Protein AF-A0A6V7L0P2-F1 (afdb_monomer)

pLDDT: mean 96.69, std 2.99, range [69.81, 98.62]

Mean predicted aligned error: 2.74 Å

Solvent-acces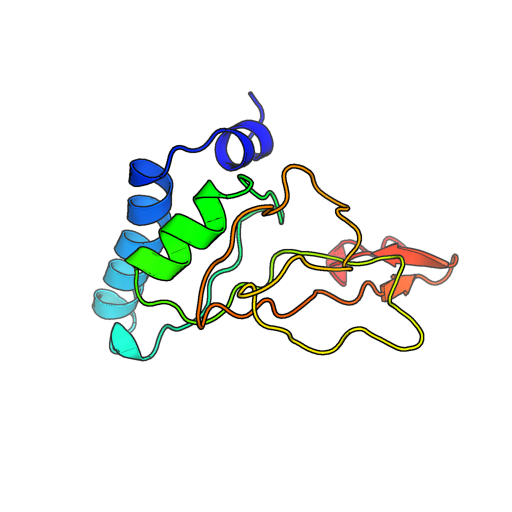sible surface area (backbone atoms only — not comparable to full-atom values): 7244 Å² total; per-residue (Å²): 132,56,75,57,51,49,42,38,70,43,51,50,69,59,52,38,46,61,56,52,50,50,43,48,48,42,27,71,77,65,70,44,61,62,84,76,62,39,72,46,63,49,70,96,39,35,32,29,21,50,39,49,58,51,30,38,54,77,70,69,35,41,34,38,51,37,53,42,29,84,82,40,56,84,72,58,70,71,67,46,60,31,57,49,83,74,86,73,62,74,78,50,72,43,57,65,78,67,70,38,76,83,30,31,42,42,59,33,64,37,44,66,33,82,82,68,49,77,21,73,46,78,87,65,39,90,90

Nearest PDB structures (foldseek):
  5z34-assembly1_A  TM=9.555E-01  e=5.539E-14  Bombyx mori
  5znt-assembly1_A  TM=8.812E-01  e=2.004E-09  Bombyx mori
  3hft-as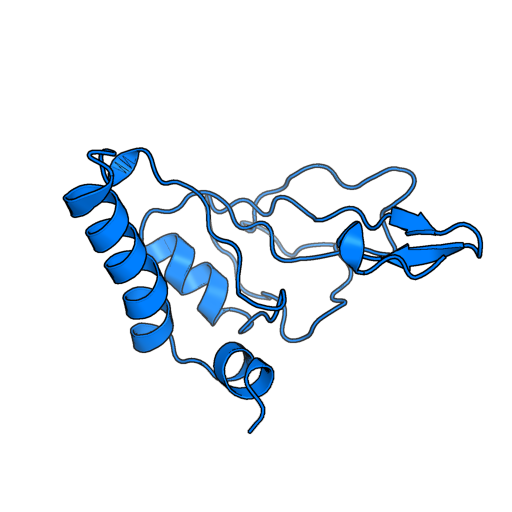sembly1_A-2  TM=6.814E-01  e=2.889E-01  Bordetella bronchiseptica
  6zla-assembly1_B  TM=3.724E-01  e=2.999E+00  Bacillus cereus
  5u4q-assembly1_B  TM=3.658E-01  e=5.120E+00  Klebsiella pneumoniae

Structure (mmCIF, N/CA/C/O backbone):
data_AF-A0A6V7L0P2-F1
#
_entry.id   AF-A0A6V7L0P2-F1
#
loop_
_atom_site.group_PDB
_atom_site.id
_atom_site.type_symbol
_atom_site.label_atom_id
_atom_site.label_alt_id
_atom_site.label_comp_id
_atom_site.label_asym_id
_atom_site.label_entity_id
_atom_site.label_seq_id
_atom_site.pdbx_PDB_ins_code
_atom_site.Cartn_x
_atom_site.Cartn_y
_atom_site.Cartn_z
_atom_site.occupancy
_atom_site.B_iso_or_equiv
_atom_site.auth_seq_id
_atom_site.auth_comp_id
_atom_site.auth_asym_id
_atom_site.auth_atom_id
_atom_site.pdbx_PDB_model_num
ATOM 1 N N . HIS A 1 1 ? 11.983 17.862 0.712 1.00 69.81 1 HIS A N 1
ATOM 2 C CA . HIS A 1 1 ? 10.563 17.740 1.061 1.00 69.81 1 HIS A CA 1
ATOM 3 C C . HIS A 1 1 ? 9.728 17.951 -0.180 1.00 69.81 1 HIS A C 1
ATOM 5 O O . HIS A 1 1 ? 9.203 19.036 -0.418 1.00 69.81 1 HIS A O 1
ATOM 11 N N . THR A 1 2 ? 9.700 16.914 -1.010 1.00 92.12 2 THR A N 1
ATOM 12 C CA . THR A 1 2 ? 8.681 16.728 -2.041 1.00 92.12 2 THR A CA 1
ATOM 13 C C . THR A 1 2 ? 7.407 16.159 -1.402 1.00 92.12 2 THR A C 1
ATOM 15 O O . THR A 1 2 ? 7.352 15.966 -0.184 1.00 92.12 2 THR A O 1
ATOM 18 N N . VAL A 1 3 ? 6.363 15.922 -2.197 1.00 93.56 3 VAL A N 1
ATOM 19 C CA . VAL A 1 3 ? 5.128 15.305 -1.684 1.00 93.56 3 VAL A CA 1
ATOM 20 C C . VAL A 1 3 ? 5.362 13.828 -1.347 1.00 93.56 3 VAL A C 1
ATOM 22 O O . VAL A 1 3 ? 4.783 13.318 -0.399 1.00 93.56 3 VAL A O 1
ATOM 25 N N . GLU A 1 4 ? 6.258 13.157 -2.061 1.00 95.06 4 GLU A N 1
ATOM 26 C CA . GLU A 1 4 ? 6.692 11.790 -1.775 1.00 95.06 4 GLU A CA 1
ATOM 27 C C . GLU A 1 4 ? 7.395 11.716 -0.413 1.00 95.06 4 GLU A C 1
ATOM 29 O O . GLU A 1 4 ? 7.035 10.881 0.411 1.00 95.06 4 GLU A O 1
ATOM 34 N N . ASP A 1 5 ? 8.298 12.657 -0.102 1.00 96.62 5 ASP A N 1
ATOM 35 C CA . ASP A 1 5 ? 8.951 12.707 1.218 1.00 96.62 5 ASP A CA 1
ATOM 36 C C . ASP A 1 5 ? 7.922 12.791 2.369 1.00 96.62 5 ASP A C 1
ATOM 38 O O . ASP A 1 5 ? 8.135 12.210 3.431 1.00 96.62 5 ASP A O 1
ATOM 42 N N . TYR A 1 6 ? 6.789 13.485 2.169 1.00 97.19 6 TYR A N 1
ATOM 43 C CA . TYR A 1 6 ? 5.714 13.549 3.171 1.00 97.19 6 TYR A CA 1
ATOM 44 C C . TYR A 1 6 ? 5.128 12.169 3.468 1.00 97.19 6 TYR A C 1
ATOM 46 O O . TYR A 1 6 ? 4.981 11.823 4.636 1.00 97.19 6 TYR A O 1
ATOM 54 N N . TRP A 1 7 ? 4.810 11.386 2.433 1.00 97.69 7 TRP A N 1
ATOM 55 C CA . TRP A 1 7 ? 4.249 10.042 2.591 1.00 97.69 7 TRP A CA 1
ATOM 56 C C . TRP A 1 7 ? 5.287 9.048 3.100 1.00 97.69 7 TRP A C 1
ATOM 58 O O . TRP A 1 7 ? 4.962 8.219 3.945 1.00 97.69 7 TRP A O 1
ATOM 68 N N . ARG A 1 8 ? 6.540 9.166 2.661 1.00 97.69 8 ARG A N 1
ATOM 69 C CA . ARG A 1 8 ? 7.645 8.324 3.125 1.00 97.69 8 ARG A CA 1
ATOM 70 C C . ARG A 1 8 ? 7.880 8.452 4.629 1.00 97.69 8 ARG A C 1
ATOM 72 O O . ARG A 1 8 ? 7.993 7.443 5.325 1.00 97.69 8 ARG A O 1
ATOM 79 N N . ASP A 1 9 ? 7.899 9.688 5.124 1.00 97.50 9 ASP A N 1
ATOM 80 C CA . ASP A 1 9 ? 8.245 10.013 6.512 1.00 97.50 9 ASP A CA 1
ATOM 81 C C . ASP A 1 9 ? 7.011 10.224 7.416 1.00 97.50 9 ASP A C 1
ATOM 83 O O . ASP A 1 9 ? 7.140 10.637 8.575 1.00 97.50 9 ASP A O 1
ATOM 87 N N . ILE A 1 10 ? 5.799 9.961 6.908 1.00 97.81 10 ILE A N 1
ATOM 88 C CA . ILE A 1 10 ? 4.550 10.162 7.652 1.00 97.81 10 ILE A CA 1
ATOM 89 C C . ILE A 1 10 ? 4.537 9.315 8.932 1.00 97.81 10 ILE A C 1
ATOM 91 O O . ILE A 1 10 ? 4.909 8.139 8.952 1.00 97.81 10 ILE A O 1
ATOM 95 N N . ASN A 1 11 ? 4.066 9.905 10.030 1.00 98.25 11 ASN A N 1
ATOM 96 C CA . ASN A 1 11 ? 3.869 9.165 11.273 1.00 98.25 11 ASN A CA 1
ATOM 97 C C . ASN A 1 11 ? 2.504 8.457 11.288 1.00 98.25 11 ASN A C 1
ATOM 99 O O . ASN A 1 11 ? 1.572 8.833 10.574 1.00 98.25 11 ASN A O 1
ATOM 103 N N . LEU A 1 12 ? 2.371 7.463 12.168 1.00 98.56 12 LEU A N 1
ATOM 104 C CA . LEU A 1 12 ? 1.170 6.637 12.288 1.00 98.56 12 LEU A CA 1
ATOM 105 C C . LEU A 1 12 ? -0.114 7.445 12.523 1.00 98.56 12 LEU A C 1
ATOM 107 O O . LEU A 1 12 ? -1.145 7.140 11.930 1.00 98.56 12 LEU A O 1
ATOM 111 N N . THR A 1 13 ? -0.068 8.466 13.381 1.00 98.56 13 THR A N 1
ATOM 112 C CA . THR A 1 13 ? -1.243 9.288 13.701 1.00 98.56 13 THR A CA 1
ATOM 113 C C . THR A 1 13 ? -1.71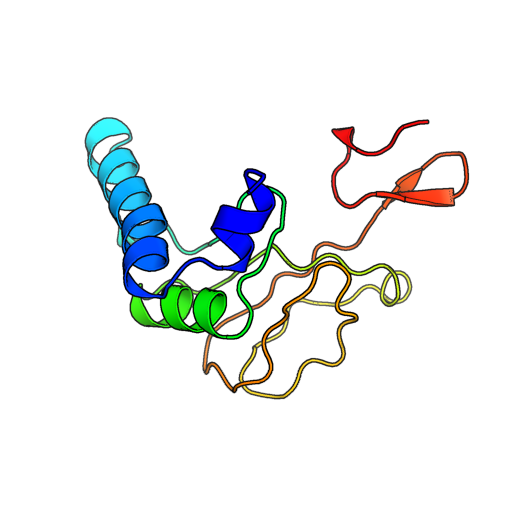9 10.049 12.471 1.00 98.56 13 THR A C 1
ATOM 115 O O . THR A 1 13 ? -2.899 9.989 12.141 1.00 98.56 13 THR A O 1
ATOM 118 N N . THR A 1 14 ? -0.801 10.716 11.769 1.00 98.44 14 THR A N 1
ATOM 119 C CA . THR A 1 14 ? -1.123 11.482 10.562 1.00 98.44 14 THR A CA 1
ATOM 120 C C . THR A 1 14 ? -1.635 10.567 9.452 1.00 98.44 14 THR A C 1
ATOM 122 O O . THR A 1 14 ? -2.678 10.856 8.877 1.00 98.44 14 THR A O 1
ATOM 125 N N . LEU A 1 15 ? -0.984 9.423 9.212 1.00 98.50 15 LEU A N 1
ATOM 126 C CA . LEU A 1 15 ? -1.448 8.428 8.240 1.00 98.50 15 LEU A CA 1
ATOM 127 C C . LEU A 1 15 ? -2.885 7.978 8.537 1.00 98.50 15 LEU A C 1
ATOM 129 O O . LEU A 1 15 ? -3.725 7.918 7.640 1.00 98.50 15 LEU A O 1
ATOM 133 N N . LYS A 1 16 ? -3.185 7.669 9.804 1.00 98.62 16 LYS A N 1
ATOM 134 C CA . LYS A 1 16 ? -4.531 7.251 10.201 1.00 98.62 16 LYS A CA 1
ATOM 135 C C . LYS A 1 16 ? -5.558 8.355 9.971 1.00 98.62 16 LYS A C 1
ATOM 137 O O . LYS A 1 16 ? -6.645 8.041 9.499 1.00 98.62 16 LYS A O 1
ATOM 142 N N . SER A 1 17 ? -5.219 9.610 10.268 1.00 98.56 17 SER A N 1
ATOM 143 C CA . SER A 1 17 ? -6.082 10.757 9.970 1.00 98.56 17 SER A CA 1
ATOM 144 C C . SER A 1 17 ? -6.353 10.885 8.470 1.00 98.56 17 SER A C 1
ATOM 146 O O . SER A 1 17 ? -7.515 10.906 8.087 1.00 98.56 17 SER A O 1
ATOM 148 N N . GLU A 1 18 ? -5.325 10.843 7.615 1.00 98.44 18 GLU A N 1
ATOM 149 C CA . GLU A 1 18 ? -5.484 10.944 6.151 1.00 98.44 18 GLU A CA 1
ATOM 150 C C . GLU A 1 18 ? -6.512 9.936 5.605 1.00 98.44 18 GLU A C 1
ATOM 152 O O . GLU A 1 18 ? -7.441 10.293 4.875 1.00 98.44 18 GLU A O 1
ATOM 157 N N . PHE A 1 19 ? -6.406 8.667 6.011 1.00 98.38 19 PHE A N 1
ATOM 158 C CA . PHE A 1 19 ? -7.306 7.622 5.521 1.00 98.38 19 PHE A CA 1
ATOM 159 C C . PHE A 1 19 ? -8.662 7.581 6.237 1.00 98.38 19 PHE A C 1
ATOM 161 O O . PHE A 1 19 ? -9.686 7.329 5.592 1.00 98.38 19 PHE A O 1
ATOM 168 N N . ASP A 1 20 ? -8.722 7.809 7.549 1.00 98.19 20 ASP A N 1
ATOM 169 C CA . ASP A 1 20 ? -9.986 7.746 8.289 1.00 98.19 20 ASP A CA 1
ATOM 170 C C . ASP A 1 20 ? -10.877 8.969 8.047 1.00 98.19 20 ASP A C 1
ATOM 172 O O . ASP A 1 20 ? -12.105 8.835 7.941 1.00 98.19 20 ASP A O 1
ATOM 176 N N . ASP A 1 21 ? -10.270 10.144 7.879 1.00 98.19 21 ASP A N 1
ATOM 177 C CA . ASP A 1 21 ? -10.976 11.376 7.538 1.00 98.19 21 ASP A CA 1
ATOM 178 C C . ASP A 1 21 ? -11.503 11.297 6.103 1.00 98.19 21 ASP A C 1
ATOM 180 O O . ASP A 1 21 ? -12.677 11.597 5.870 1.00 98.19 21 ASP A O 1
ATOM 184 N N . MET A 1 22 ? -10.720 10.757 5.156 1.00 98.12 22 MET A N 1
ATOM 185 C CA . MET A 1 22 ? -11.207 10.456 3.802 1.00 98.12 22 MET A CA 1
ATOM 186 C C . MET A 1 22 ? -12.433 9.533 3.842 1.00 98.12 22 MET A C 1
ATOM 188 O O . MET A 1 22 ? -13.451 9.815 3.205 1.00 98.12 22 MET A O 1
ATOM 192 N N . ARG A 1 23 ? -12.386 8.447 4.624 1.00 97.94 23 ARG A N 1
ATOM 193 C CA . ARG A 1 23 ? -13.542 7.548 4.794 1.00 97.94 23 ARG A CA 1
ATOM 194 C C . ARG A 1 23 ? -14.743 8.276 5.397 1.00 97.94 23 ARG A C 1
ATOM 196 O O . ARG A 1 23 ? -15.882 7.987 5.031 1.00 97.94 23 ARG A O 1
ATOM 203 N N . THR A 1 24 ? -14.521 9.221 6.305 1.00 98.31 24 THR A N 1
ATOM 204 C CA . THR A 1 24 ? -15.587 10.039 6.903 1.00 98.31 24 THR A CA 1
ATOM 205 C C . THR A 1 24 ? -16.223 10.973 5.869 1.00 98.31 24 THR A C 1
ATOM 207 O O . THR A 1 24 ? -17.450 11.029 5.780 1.00 98.31 24 THR A O 1
ATOM 210 N N . ILE A 1 25 ? -15.417 11.616 5.018 1.00 98.50 25 ILE A N 1
ATOM 211 C CA . ILE A 1 25 ? -15.876 12.450 3.895 1.00 98.50 25 ILE A CA 1
ATOM 212 C C . ILE A 1 25 ? -16.722 11.621 2.921 1.00 98.50 25 ILE A C 1
ATOM 214 O O . ILE A 1 25 ? -17.849 12.001 2.607 1.00 98.50 25 ILE A O 1
ATOM 218 N N . VAL A 1 26 ? -16.226 10.458 2.488 1.00 98.25 26 VAL A N 1
ATOM 219 C CA . VAL A 1 26 ? -16.957 9.561 1.575 1.00 98.25 26 VAL A CA 1
ATOM 220 C C . VAL A 1 26 ? -18.249 9.044 2.211 1.00 98.25 26 VAL A C 1
ATOM 222 O O . VAL A 1 26 ? -19.272 8.946 1.535 1.00 98.25 26 VAL A O 1
ATOM 225 N N . THR A 1 27 ? -18.244 8.770 3.517 1.00 98.44 27 THR A N 1
ATOM 226 C CA . THR A 1 27 ? -19.460 8.361 4.233 1.00 98.44 27 THR A CA 1
ATOM 227 C C . THR A 1 27 ? -20.500 9.476 4.244 1.00 98.44 27 THR A C 1
ATOM 229 O O . THR A 1 27 ? -21.669 9.231 3.952 1.00 98.44 27 THR A O 1
ATOM 232 N N . HIS A 1 28 ? -20.082 10.702 4.557 1.00 98.38 28 HIS A N 1
ATOM 233 C CA . HIS A 1 28 ? -20.983 11.841 4.689 1.00 98.38 28 HIS A CA 1
ATOM 234 C C . HIS A 1 28 ? -21.537 12.313 3.340 1.00 98.38 28 HIS A C 1
ATOM 236 O O . HIS A 1 28 ? -22.748 12.456 3.190 1.00 98.38 28 HIS A O 1
ATOM 242 N N . PHE A 1 29 ? -20.665 12.534 2.354 1.00 98.50 29 PHE A N 1
ATOM 243 C CA . PHE A 1 29 ? -21.050 13.108 1.062 1.00 98.50 29 PHE A CA 1
ATOM 244 C C . PHE A 1 29 ? -21.41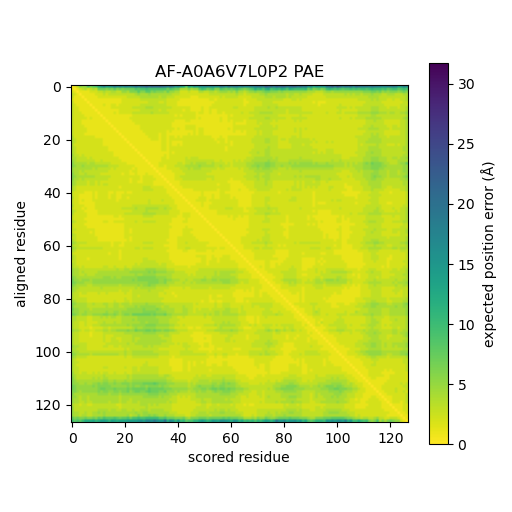7 12.056 0.012 1.00 98.50 29 PHE A C 1
ATOM 246 O O . PHE A 1 29 ? -22.220 12.333 -0.874 1.00 98.50 29 PHE A O 1
ATOM 253 N N . GLY A 1 30 ? -20.845 10.853 0.096 1.00 97.75 30 GLY A N 1
ATOM 254 C CA . GLY A 1 30 ? -21.120 9.755 -0.833 1.00 97.75 30 GLY A CA 1
ATOM 255 C C . GLY A 1 30 ? -22.240 8.817 -0.381 1.00 97.75 30 GLY A C 1
ATOM 256 O O . GLY A 1 30 ? -22.684 7.990 -1.172 1.00 97.75 30 GLY A O 1
ATOM 257 N N . GLY A 1 31 ? -22.688 8.903 0.879 1.00 97.50 31 GLY A N 1
ATOM 258 C CA . GLY A 1 31 ? -23.708 8.003 1.434 1.00 97.50 31 GLY A CA 1
ATOM 259 C C . GLY A 1 31 ? -23.262 6.537 1.520 1.00 97.50 31 GLY A C 1
ATOM 260 O O . GLY A 1 31 ? -24.097 5.641 1.639 1.00 97.50 31 GLY A O 1
ATOM 261 N N . ILE A 1 32 ? -21.954 6.278 1.440 1.00 97.56 32 ILE A N 1
ATOM 262 C CA . ILE A 1 32 ? -21.375 4.933 1.472 1.00 97.56 32 ILE A CA 1
ATOM 263 C C . ILE A 1 32 ? -21.075 4.558 2.928 1.00 97.56 32 ILE A C 1
ATOM 265 O O . ILE A 1 32 ? -20.361 5.294 3.605 1.00 97.56 32 ILE A O 1
ATOM 269 N N . PRO A 1 33 ? -21.553 3.415 3.446 1.00 97.62 33 PRO A N 1
ATOM 270 C CA . PRO A 1 33 ? -21.247 3.016 4.814 1.00 97.62 33 PRO A CA 1
ATOM 271 C C . PRO A 1 33 ? -19.735 2.893 5.067 1.00 97.62 33 PRO A C 1
ATOM 273 O O . PRO A 1 33 ? -19.028 2.209 4.332 1.00 97.62 33 PRO A O 1
ATOM 276 N N . LYS A 1 34 ? -19.225 3.468 6.165 1.00 97.19 34 LYS A N 1
ATOM 277 C CA . LYS A 1 34 ? -17.777 3.472 6.471 1.00 97.19 34 LYS A CA 1
ATOM 278 C C . LYS A 1 34 ? -17.115 2.083 6.439 1.00 97.19 34 LYS A C 1
ATOM 280 O O . LYS A 1 34 ? -15.949 1.951 6.066 1.00 97.19 34 LYS A O 1
ATOM 285 N N . HIS A 1 35 ? -17.867 1.043 6.806 1.00 96.31 35 HIS A N 1
ATOM 286 C CA . HIS A 1 35 ? -17.416 -0.351 6.857 1.00 96.31 35 HIS A CA 1
ATOM 287 C C . HIS A 1 35 ? -17.306 -1.043 5.484 1.00 96.31 35 HIS A C 1
ATOM 289 O O . HIS A 1 35 ? -16.692 -2.109 5.395 1.00 96.31 35 HIS A O 1
ATOM 295 N N . SER A 1 36 ? -17.908 -0.490 4.424 1.00 97.06 36 SER A N 1
ATOM 296 C CA . SER A 1 36 ? -17.773 -1.036 3.066 1.00 97.06 36 SER A CA 1
ATOM 297 C C . SER A 1 36 ? -16.487 -0.572 2.379 1.00 97.06 36 SER A C 1
ATOM 299 O O . SER A 1 36 ? -16.045 -1.201 1.423 1.00 97.06 36 SER A O 1
ATOM 301 N N . MET A 1 37 ? -15.851 0.490 2.882 1.00 97.56 37 MET A N 1
ATOM 302 C CA . MET A 1 37 ? -14.502 0.893 2.482 1.00 97.56 37 MET A CA 1
ATOM 303 C C . MET A 1 37 ? -13.479 0.017 3.203 1.00 97.56 37 MET A C 1
ATOM 305 O O . MET A 1 37 ? -13.356 0.084 4.427 1.00 97.56 37 MET A O 1
ATOM 309 N N . ARG A 1 38 ? -12.788 -0.830 2.434 1.00 97.44 38 ARG A N 1
ATOM 310 C CA . ARG A 1 38 ? -11.922 -1.907 2.948 1.00 97.44 38 ARG A CA 1
ATOM 311 C C . ARG A 1 38 ? -10.471 -1.834 2.483 1.00 97.44 38 ARG A C 1
ATOM 313 O O . ARG A 1 38 ? -9.652 -2.582 3.008 1.00 97.44 38 ARG A O 1
ATOM 320 N N . GLY A 1 39 ? -10.182 -0.975 1.512 1.00 97.81 39 GLY A N 1
ATOM 321 C CA . GLY A 1 39 ? -8.874 -0.869 0.880 1.00 97.81 39 GLY A CA 1
ATOM 322 C C . GLY A 1 39 ? -8.140 0.414 1.226 1.00 97.81 39 GLY A C 1
ATOM 323 O O . GLY A 1 39 ? -8.763 1.427 1.551 1.00 97.81 39 GLY A O 1
ATOM 324 N N . MET A 1 40 ? -6.824 0.355 1.073 1.00 97.88 40 MET A N 1
ATOM 325 C CA . MET A 1 40 ? -5.899 1.475 1.125 1.00 97.88 40 MET A CA 1
ATOM 326 C C . MET A 1 40 ? -5.037 1.470 -0.145 1.00 97.88 40 MET A C 1
ATOM 328 O O . MET A 1 40 ? -4.698 0.411 -0.670 1.00 97.88 40 MET A O 1
ATOM 332 N N . ARG A 1 41 ? -4.716 2.652 -0.669 1.00 98.50 41 ARG A N 1
ATOM 333 C CA . ARG A 1 41 ? -3.663 2.840 -1.672 1.00 98.50 41 ARG A CA 1
ATOM 334 C C . ARG A 1 41 ? -2.966 4.151 -1.352 1.00 98.50 41 ARG A C 1
ATOM 336 O O . ARG A 1 41 ? -3.632 5.187 -1.351 1.00 98.50 41 ARG A O 1
ATOM 343 N N . LEU A 1 42 ? -1.671 4.112 -1.053 1.00 98.12 42 LEU A N 1
ATOM 344 C CA . LEU A 1 42 ? -0.925 5.321 -0.722 1.00 98.12 42 LEU A CA 1
ATOM 345 C C . LEU A 1 42 ? -0.727 6.196 -1.966 1.00 98.12 42 LEU A C 1
ATOM 347 O O . LEU A 1 42 ? -0.467 5.675 -3.060 1.00 98.12 42 LEU A O 1
ATOM 351 N N . PRO A 1 43 ? -0.856 7.526 -1.829 1.00 97.81 43 PRO A N 1
ATOM 352 C CA . PRO A 1 43 ? -0.553 8.443 -2.917 1.00 97.81 43 PRO A CA 1
ATOM 353 C C . PRO A 1 43 ? 0.874 8.264 -3.429 1.00 97.81 43 PRO A C 1
ATOM 355 O O . PRO A 1 43 ? 1.790 7.963 -2.669 1.00 97.81 43 PRO A O 1
ATOM 358 N N . PHE A 1 44 ? 1.043 8.423 -4.743 1.00 96.56 44 PHE A N 1
ATOM 359 C CA . PHE A 1 44 ? 2.320 8.228 -5.447 1.00 96.56 44 PHE A CA 1
ATOM 360 C C . PHE A 1 44 ? 2.927 6.820 -5.306 1.00 96.56 44 PHE A C 1
ATOM 362 O O . PHE A 1 44 ? 4.049 6.600 -5.750 1.00 96.56 44 PHE A O 1
ATOM 369 N N . LEU A 1 45 ? 2.170 5.859 -4.753 1.00 97.38 45 LEU A N 1
ATOM 370 C CA . LEU A 1 45 ? 2.649 4.528 -4.357 1.00 97.38 45 LEU A CA 1
ATOM 371 C C . LEU A 1 45 ? 3.794 4.579 -3.331 1.00 97.38 45 LEU A C 1
ATOM 373 O O . LEU A 1 45 ? 4.568 3.633 -3.206 1.00 97.38 45 LEU A O 1
ATOM 377 N N . GLU A 1 46 ? 3.897 5.689 -2.599 1.00 97.75 46 GLU A N 1
ATOM 378 C CA . GLU A 1 46 ? 4.970 5.931 -1.648 1.00 97.75 46 GLU A CA 1
ATOM 379 C C . GLU A 1 46 ? 4.606 5.333 -0.287 1.00 97.75 46 GLU A C 1
ATOM 381 O O . GLU A 1 46 ? 3.687 5.792 0.393 1.00 97.75 46 GLU A O 1
ATOM 386 N N . LEU A 1 47 ? 5.315 4.271 0.088 1.00 97.12 47 LEU A N 1
ATOM 387 C CA . LEU A 1 47 ? 5.130 3.560 1.349 1.00 97.12 47 LEU A CA 1
ATOM 388 C C . LEU A 1 47 ? 5.871 4.261 2.493 1.00 97.12 47 LEU A C 1
ATOM 390 O O . LEU A 1 47 ? 6.818 5.012 2.290 1.00 97.12 47 LEU A O 1
ATOM 394 N N . SER A 1 48 ? 5.476 3.937 3.719 1.00 97.81 48 SER A N 1
ATOM 395 C CA . SER A 1 48 ? 6.059 4.445 4.970 1.00 97.81 48 SER A CA 1
ATOM 396 C C . SER A 1 48 ? 6.554 3.281 5.844 1.00 97.81 48 SER A C 1
ATOM 398 O O . SER A 1 48 ? 6.504 3.317 7.078 1.00 97.81 48 SER A O 1
ATOM 400 N N . GLY A 1 49 ? 6.971 2.182 5.208 1.00 97.44 49 GLY A N 1
ATOM 401 C CA . GLY A 1 49 ? 7.432 0.965 5.865 1.00 97.44 49 GLY A CA 1
ATOM 402 C C . GLY A 1 49 ? 6.340 0.317 6.710 1.00 97.44 49 GLY A C 1
ATOM 403 O O . GLY A 1 49 ? 5.195 0.166 6.289 1.00 97.44 49 GLY A O 1
ATOM 404 N N . ASN A 1 50 ? 6.691 -0.054 7.942 1.00 98.25 50 ASN A N 1
ATOM 405 C CA . ASN A 1 50 ? 5.750 -0.663 8.886 1.00 98.25 50 ASN A CA 1
ATOM 406 C C . ASN A 1 50 ? 4.589 0.273 9.258 1.00 98.25 50 ASN A C 1
ATOM 408 O O . ASN A 1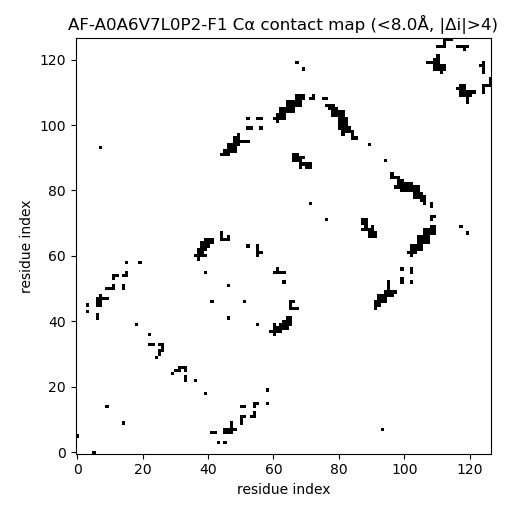 50 ? 3.504 -0.210 9.577 1.00 98.25 50 ASN A O 1
ATOM 412 N N . THR A 1 51 ? 4.788 1.593 9.193 1.00 98.56 51 THR A N 1
ATOM 413 C CA . THR A 1 51 ? 3.769 2.578 9.576 1.00 98.56 51 THR A CA 1
ATOM 414 C C . THR A 1 51 ? 2.520 2.465 8.706 1.00 98.56 51 THR A C 1
ATOM 416 O O . THR A 1 51 ? 1.413 2.493 9.243 1.00 98.56 51 THR A O 1
ATOM 419 N N . SER A 1 52 ? 2.676 2.270 7.390 1.00 97.94 52 SER A N 1
ATOM 420 C CA . SER A 1 52 ? 1.557 2.132 6.447 1.00 97.94 52 SER A CA 1
ATOM 421 C C . SER A 1 52 ? 0.624 0.985 6.841 1.00 97.94 52 SER A C 1
ATOM 423 O O . SER A 1 52 ? -0.584 1.169 6.997 1.00 97.94 52 SER A O 1
ATOM 425 N N . PHE A 1 53 ? 1.196 -0.192 7.088 1.00 98.38 53 PHE A N 1
ATOM 426 C CA . PHE A 1 53 ? 0.437 -1.411 7.371 1.00 98.38 53 PHE A CA 1
ATOM 427 C C . PHE A 1 53 ? -0.053 -1.482 8.820 1.00 98.38 53 PHE A C 1
ATOM 429 O O . PHE A 1 53 ? -1.130 -2.024 9.074 1.00 98.38 53 PHE A O 1
ATOM 436 N N . GLN A 1 54 ? 0.660 -0.852 9.760 1.00 98.44 54 GLN A N 1
ATOM 437 C CA . GLN A 1 54 ? 0.145 -0.632 11.109 1.00 98.44 54 GLN A CA 1
ATOM 438 C C . GLN A 1 54 ? -1.101 0.261 11.077 1.00 98.44 54 GLN A C 1
ATOM 440 O O . GLN A 1 54 ? -2.115 -0.080 11.685 1.00 98.44 54 GLN A O 1
ATOM 445 N N . GLY A 1 55 ? -1.055 1.375 10.340 1.00 98.12 55 GLY A N 1
ATOM 446 C CA . GLY A 1 55 ? -2.196 2.276 10.186 1.00 98.12 55 GLY A CA 1
ATOM 447 C C . GLY A 1 55 ? -3.395 1.580 9.555 1.00 98.12 55 GLY A C 1
ATOM 448 O O . GLY A 1 55 ? -4.493 1.639 10.105 1.00 98.12 55 GLY A O 1
ATOM 449 N N . LEU A 1 56 ? -3.174 0.851 8.458 1.00 98.25 56 LEU A N 1
ATOM 450 C CA . LEU A 1 56 ? -4.194 0.030 7.804 1.00 98.25 56 LEU A CA 1
ATOM 451 C C . LEU A 1 56 ? -4.859 -0.936 8.798 1.00 98.25 56 LEU A C 1
ATOM 453 O O . LEU A 1 56 ? -6.089 -0.949 8.916 1.00 98.25 56 LEU A O 1
ATOM 457 N N . SER A 1 57 ? -4.051 -1.698 9.544 1.00 98.12 57 SER A N 1
ATOM 458 C CA . SER A 1 57 ? -4.536 -2.662 10.536 1.00 98.12 57 SER A CA 1
ATOM 459 C C . SER A 1 57 ? -5.346 -1.986 11.645 1.00 98.12 57 SER A C 1
ATOM 461 O O . SER A 1 57 ? -6.423 -2.464 11.997 1.00 98.12 57 SER A O 1
ATOM 463 N N . GLU A 1 58 ? -4.860 -0.873 12.201 1.00 98.19 58 GLU A N 1
ATOM 464 C CA . GLU A 1 58 ? -5.540 -0.152 13.285 1.00 98.19 58 GLU A CA 1
ATOM 465 C C . GLU A 1 58 ? -6.831 0.548 12.829 1.00 98.19 58 GLU A C 1
ATOM 467 O O . GLU A 1 58 ? -7.716 0.797 13.647 1.00 98.19 58 GLU A O 1
ATOM 472 N N . LEU A 1 59 ? -6.967 0.849 11.534 1.00 97.88 59 LEU A N 1
ATOM 473 C CA . LEU A 1 59 ? -8.198 1.376 10.934 1.00 97.88 59 LEU A CA 1
ATOM 474 C C . LEU A 1 59 ? -9.229 0.291 10.582 1.00 97.88 59 LEU A C 1
ATOM 476 O O . LEU A 1 59 ? -10.335 0.618 10.124 1.00 97.88 59 LEU A O 1
ATOM 480 N N . GLY A 1 60 ? -8.883 -0.987 10.766 1.00 97.12 60 GLY A N 1
ATOM 481 C CA . GLY A 1 60 ? -9.723 -2.123 10.388 1.00 97.12 60 GLY A CA 1
ATOM 482 C C . GLY A 1 60 ? -9.933 -2.248 8.876 1.00 97.12 60 GLY A C 1
ATOM 483 O O . GLY A 1 60 ? -10.953 -2.785 8.438 1.00 97.12 60 GLY A O 1
ATOM 484 N N . LEU A 1 61 ? -9.009 -1.704 8.079 1.00 97.88 61 LEU A N 1
ATOM 485 C CA . LEU A 1 61 ? -8.932 -1.967 6.645 1.00 97.88 61 LEU A CA 1
ATOM 486 C C . LEU A 1 61 ? -8.327 -3.362 6.428 1.00 97.88 61 LEU A C 1
ATOM 488 O O . LEU A 1 61 ? -7.732 -3.939 7.333 1.00 97.88 61 LEU A O 1
ATOM 492 N N . ILE A 1 62 ? -8.538 -3.942 5.249 1.00 97.69 62 ILE A N 1
ATOM 493 C CA . ILE A 1 62 ? -8.229 -5.359 4.996 1.00 97.69 62 ILE A CA 1
ATOM 494 C C . ILE A 1 62 ? -7.119 -5.516 3.970 1.00 97.69 62 ILE A C 1
ATOM 496 O O . ILE A 1 62 ? -6.381 -6.494 4.042 1.00 97.69 62 ILE A O 1
ATOM 500 N N . TYR A 1 63 ? -6.993 -4.585 3.023 1.00 98.56 63 TYR A N 1
ATOM 501 C CA . TYR A 1 63 ? -5.985 -4.705 1.981 1.00 98.56 63 TYR A CA 1
ATOM 502 C C . TYR A 1 63 ? -5.346 -3.376 1.594 1.00 98.56 63 TYR A C 1
ATOM 504 O O . TYR A 1 63 ? -6.002 -2.333 1.602 1.00 98.56 63 TYR A O 1
ATOM 512 N N . ASP A 1 64 ? -4.073 -3.447 1.230 1.00 98.62 64 ASP A N 1
ATOM 513 C CA . ASP A 1 64 ? -3.328 -2.405 0.537 1.00 98.62 64 ASP A CA 1
ATOM 514 C C . ASP A 1 64 ? -3.159 -2.788 -0.943 1.00 98.62 64 ASP A C 1
ATOM 516 O O . ASP A 1 64 ? -3.271 -3.960 -1.315 1.00 98.62 64 ASP A O 1
ATOM 520 N N . SER A 1 65 ? -2.970 -1.799 -1.813 1.00 98.38 65 SER A N 1
ATOM 521 C CA . SER A 1 65 ? -2.562 -2.030 -3.200 1.00 98.38 65 SER A CA 1
ATOM 522 C C . SER A 1 65 ? -1.618 -0.928 -3.660 1.00 98.38 65 SER A C 1
ATOM 524 O O . SER A 1 65 ? -1.929 -0.178 -4.587 1.00 98.38 65 SER A O 1
ATOM 526 N N . SER A 1 66 ? -0.497 -0.792 -2.968 1.00 98.19 66 SER A N 1
ATOM 527 C CA . SER A 1 66 ? 0.502 0.251 -3.196 1.00 98.19 66 SER A CA 1
ATOM 528 C C . SER A 1 66 ? 1.880 -0.326 -3.488 1.00 98.19 66 SER A C 1
ATOM 530 O O . SER A 1 66 ? 2.769 0.448 -3.823 1.00 98.19 66 SER A O 1
ATOM 532 N N . MET A 1 67 ? 2.081 -1.650 -3.396 1.00 97.94 67 MET A N 1
ATOM 533 C CA . MET A 1 67 ? 3.376 -2.273 -3.672 1.00 97.94 67 MET A CA 1
ATOM 534 C C . MET A 1 67 ? 3.461 -2.780 -5.122 1.00 97.94 67 MET A C 1
ATOM 536 O O . MET A 1 67 ? 2.943 -3.861 -5.433 1.00 97.94 67 MET A O 1
ATOM 540 N N . PRO A 1 68 ? 4.137 -2.063 -6.041 1.00 97.81 68 PRO A N 1
ATOM 541 C CA . PRO A 1 68 ? 4.426 -2.595 -7.363 1.00 97.81 68 PRO A CA 1
ATOM 542 C C . PRO A 1 68 ? 5.534 -3.650 -7.338 1.00 97.81 68 PRO A C 1
ATOM 544 O O . PRO A 1 68 ? 6.427 -3.622 -6.492 1.00 97.81 68 PRO A O 1
ATOM 547 N N . THR A 1 69 ? 5.488 -4.575 -8.297 1.00 97.50 69 THR A N 1
ATOM 548 C CA . THR A 1 69 ? 6.532 -5.589 -8.514 1.00 97.50 69 THR A CA 1
ATOM 549 C C . THR A 1 69 ? 7.015 -5.570 -9.960 1.00 97.50 69 THR A C 1
ATOM 551 O O . THR A 1 69 ? 6.207 -5.557 -10.891 1.00 97.50 69 THR A O 1
ATOM 554 N N . ILE A 1 70 ? 8.339 -5.593 -10.154 1.00 95.94 70 ILE A N 1
ATOM 555 C CA . ILE A 1 70 ? 8.969 -5.837 -11.465 1.00 95.94 70 ILE A CA 1
ATOM 556 C C . ILE A 1 70 ? 9.553 -7.241 -11.578 1.00 95.94 70 I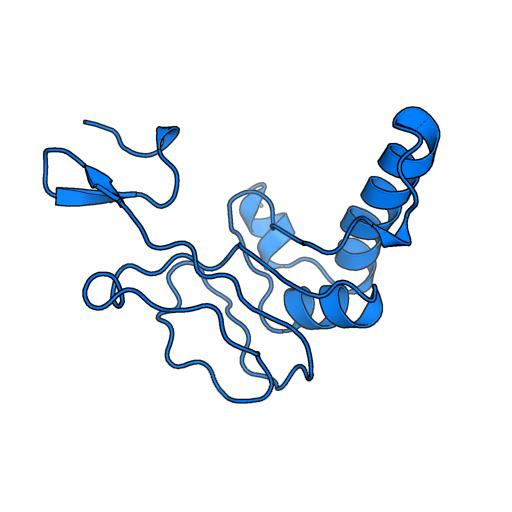LE A C 1
ATOM 558 O O . ILE A 1 70 ? 9.819 -7.694 -12.691 1.00 95.94 70 ILE A O 1
ATOM 562 N N . ARG A 1 71 ? 9.823 -7.907 -10.449 1.00 95.81 71 ARG A N 1
ATOM 563 C CA . ARG A 1 71 ? 10.451 -9.233 -10.436 1.00 95.81 71 ARG A CA 1
ATOM 564 C C . ARG A 1 71 ? 9.434 -10.357 -10.622 1.00 95.81 71 ARG A C 1
ATOM 566 O O . ARG A 1 71 ? 9.772 -11.359 -11.246 1.00 95.81 71 ARG A O 1
ATOM 573 N N . TYR A 1 72 ? 8.211 -10.197 -10.120 1.00 95.44 72 TYR A N 1
ATOM 574 C CA . TYR A 1 72 ? 7.181 -11.240 -10.118 1.00 95.44 72 TYR A CA 1
ATOM 575 C C . TYR A 1 72 ? 6.085 -10.952 -11.150 1.00 95.44 72 TYR A C 1
ATOM 577 O O . TYR A 1 72 ? 4.925 -10.726 -10.806 1.00 95.44 72 TYR A O 1
ATOM 585 N N . LEU A 1 73 ? 6.482 -10.927 -12.426 1.00 94.81 73 LEU A N 1
ATOM 586 C CA . LEU A 1 73 ? 5.583 -10.697 -13.566 1.00 94.81 73 LEU A CA 1
ATOM 587 C C . LEU A 1 73 ? 5.139 -12.003 -14.238 1.00 94.81 73 LEU A C 1
ATOM 589 O O . LEU A 1 73 ? 3.995 -12.111 -14.671 1.00 94.81 73 LEU A O 1
ATOM 593 N N . ASP A 1 74 ? 6.040 -12.986 -14.315 1.00 93.25 74 ASP A N 1
ATOM 594 C CA . ASP A 1 74 ? 5.795 -14.296 -14.921 1.00 93.25 74 ASP A CA 1
ATOM 595 C C . ASP A 1 74 ? 6.573 -15.397 -14.157 1.00 93.25 74 ASP A C 1
ATOM 597 O O . ASP A 1 74 ? 7.798 -15.482 -14.290 1.00 93.25 74 ASP A O 1
ATOM 601 N N . PRO A 1 75 ? 5.904 -16.204 -13.308 1.00 95.31 75 PRO A N 1
ATOM 602 C CA . PRO A 1 75 ? 4.488 -16.098 -12.959 1.00 95.31 75 PRO A CA 1
ATOM 603 C C . PRO A 1 75 ? 4.194 -14.829 -12.145 1.00 95.31 75 PRO A C 1
ATOM 605 O O . PRO A 1 75 ? 4.999 -14.401 -11.314 1.00 95.31 75 PRO A O 1
ATOM 608 N N . ALA A 1 76 ? 3.017 -14.243 -12.373 1.00 96.12 76 ALA A N 1
ATOM 609 C CA . ALA A 1 76 ?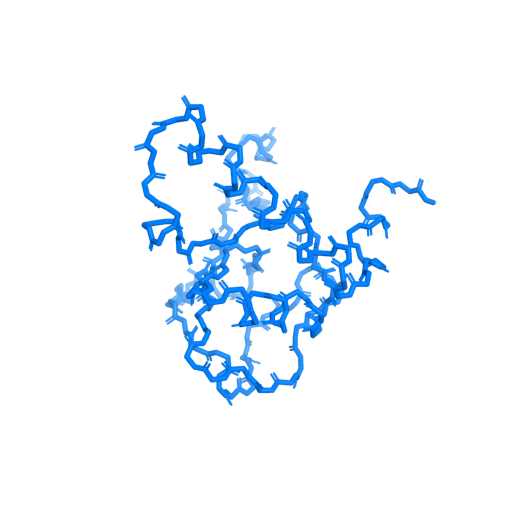 2.560 -13.074 -11.632 1.00 96.12 76 ALA A CA 1
ATOM 610 C C . ALA A 1 76 ? 2.289 -13.410 -10.157 1.00 96.12 76 ALA A C 1
ATOM 612 O O . ALA A 1 76 ? 1.774 -14.487 -9.833 1.00 96.12 76 ALA A O 1
ATOM 613 N N . LEU A 1 77 ? 2.610 -12.471 -9.265 1.00 97.31 77 LEU A N 1
ATOM 614 C CA . LEU A 1 77 ? 2.330 -12.615 -7.839 1.00 97.31 77 LEU A CA 1
ATOM 615 C C . LEU A 1 77 ? 0.816 -12.578 -7.573 1.00 97.31 77 LEU A C 1
ATOM 617 O O . LEU A 1 77 ? 0.099 -11.715 -8.078 1.00 97.31 77 LEU A O 1
ATOM 621 N N . TRP A 1 78 ? 0.328 -13.507 -6.755 1.00 97.69 78 TRP A N 1
ATOM 622 C CA . TRP A 1 78 ? -1.047 -13.477 -6.252 1.00 97.69 78 TRP A CA 1
ATOM 623 C C . TRP A 1 78 ? -1.124 -12.641 -4.972 1.00 97.69 78 TRP A C 1
ATOM 625 O O . TRP A 1 78 ? -0.119 -12.545 -4.267 1.00 97.69 78 TRP A O 1
ATOM 635 N N . PRO A 1 79 ? -2.295 -12.068 -4.631 1.00 98.25 79 PRO A N 1
ATOM 636 C CA . PRO A 1 79 ? -2.487 -11.417 -3.341 1.00 98.25 79 PRO A CA 1
ATOM 637 C C . PRO A 1 79 ? -2.080 -12.326 -2.181 1.00 98.25 79 PRO A C 1
ATOM 639 O O . PRO A 1 79 ? -2.337 -13.533 -2.206 1.00 98.25 79 PRO A O 1
ATOM 642 N N . TYR A 1 80 ? -1.460 -11.738 -1.164 1.00 98.00 80 TYR A N 1
ATOM 643 C CA . TYR A 1 80 ? -0.918 -12.464 -0.020 1.00 98.00 80 TYR A CA 1
ATOM 644 C C . TYR A 1 80 ? -1.107 -11.668 1.270 1.00 98.00 80 TYR A C 1
ATOM 646 O O . TYR A 1 80 ? -1.318 -10.458 1.250 1.00 98.00 80 TYR A O 1
ATOM 654 N N . THR A 1 81 ? -1.027 -12.349 2.408 1.00 98.12 81 THR A N 1
ATOM 655 C CA . THR A 1 81 ? -1.107 -11.719 3.729 1.00 98.12 81 THR A CA 1
ATOM 656 C C . THR A 1 81 ? 0.270 -11.350 4.263 1.00 98.12 81 THR A C 1
ATOM 658 O O . THR A 1 81 ? 1.224 -12.109 4.093 1.00 98.12 81 THR A O 1
ATOM 661 N N . LEU A 1 82 ? 0.357 -10.257 5.016 1.00 97.75 82 LEU A N 1
ATOM 662 C CA . LEU A 1 82 ? 1.581 -9.804 5.690 1.00 97.75 82 LEU A CA 1
ATOM 663 C C . LEU A 1 82 ? 1.789 -10.435 7.077 1.00 97.75 82 LEU A C 1
ATOM 665 O O . LEU A 1 82 ? 2.511 -9.904 7.915 1.00 97.75 82 LEU A O 1
ATOM 669 N N . GLU A 1 83 ? 1.189 -11.598 7.327 1.00 96.88 83 GLU A N 1
ATOM 670 C CA . GLU A 1 83 ? 1.454 -12.421 8.517 1.00 96.88 83 GLU A CA 1
ATOM 671 C C . GLU A 1 83 ? 2.910 -12.887 8.589 1.00 96.88 83 GLU A C 1
ATOM 673 O O . GLU A 1 83 ? 3.479 -13.012 9.676 1.00 96.88 83 GLU A O 1
ATOM 678 N N . TYR A 1 84 ? 3.518 -13.102 7.427 1.00 96.56 84 TYR A N 1
ATOM 679 C CA . TYR A 1 84 ? 4.890 -13.559 7.273 1.00 96.56 84 TYR A CA 1
ATOM 680 C C . TYR A 1 84 ? 5.677 -12.583 6.403 1.00 96.56 84 TYR A C 1
ATOM 682 O O . TYR A 1 84 ? 5.106 -11.751 5.697 1.00 96.56 84 TYR A O 1
ATOM 690 N N . ALA A 1 85 ? 7.004 -12.703 6.448 1.00 95.12 85 ALA A N 1
ATOM 691 C CA . ALA A 1 85 ? 7.884 -11.901 5.610 1.00 95.12 85 ALA A CA 1
ATOM 692 C C . ALA A 1 85 ? 7.531 -12.084 4.125 1.00 95.12 85 ALA A C 1
ATOM 694 O O . ALA A 1 85 ? 7.448 -13.213 3.634 1.00 95.12 85 ALA A O 1
ATOM 695 N N . THR A 1 86 ? 7.337 -10.969 3.421 1.00 94.62 86 THR A N 1
ATOM 696 C CA . THR A 1 86 ? 7.053 -10.987 1.985 1.00 94.62 86 THR A CA 1
ATOM 697 C C . THR A 1 86 ? 8.296 -11.375 1.184 1.00 94.62 86 THR A C 1
ATOM 699 O O . THR A 1 86 ? 9.417 -10.986 1.515 1.00 94.62 86 THR A O 1
ATOM 702 N N . SER A 1 87 ? 8.100 -12.136 0.107 1.00 93.25 87 SER A N 1
ATOM 703 C CA . SER A 1 87 ? 9.128 -12.372 -0.911 1.00 93.25 87 SER A CA 1
ATOM 704 C C . SER A 1 87 ? 9.134 -11.301 -2.005 1.00 93.25 87 SER A C 1
ATOM 706 O O . SER A 1 87 ? 10.026 -11.326 -2.857 1.00 93.25 87 SER A O 1
ATOM 708 N N . GLN A 1 88 ? 8.140 -10.404 -2.026 1.00 96.75 88 GLN A N 1
ATOM 709 C CA . GLN A 1 88 ? 8.001 -9.356 -3.034 1.00 96.75 88 GLN A CA 1
ATOM 710 C C . GLN A 1 88 ? 9.212 -8.411 -3.024 1.00 96.75 88 GLN A C 1
ATOM 712 O O . GLN A 1 88 ? 9.753 -8.064 -1.976 1.00 96.75 88 GLN A O 1
ATOM 717 N N . ASP A 1 89 ? 9.648 -8.000 -4.213 1.00 96.44 89 ASP A N 1
ATOM 718 C CA . ASP A 1 89 ? 10.646 -6.953 -4.401 1.00 96.44 89 ASP A CA 1
ATOM 719 C C . ASP A 1 89 ? 10.118 -5.593 -3.926 1.00 96.44 89 ASP A C 1
ATOM 721 O O . ASP A 1 89 ? 8.990 -5.210 -4.224 1.00 96.44 89 ASP A O 1
ATOM 725 N N . CYS A 1 90 ? 10.953 -4.843 -3.205 1.00 96.50 90 CYS A N 1
ATOM 726 C CA . CYS A 1 90 ? 10.614 -3.498 -2.756 1.00 96.50 90 CYS A CA 1
ATOM 727 C C . CYS A 1 90 ? 11.086 -2.467 -3.783 1.00 96.50 90 CYS A C 1
ATOM 729 O O . CYS A 1 90 ? 12.257 -2.094 -3.805 1.00 96.50 90 CYS A O 1
ATOM 731 N N . MET A 1 91 ? 10.179 -2.040 -4.661 1.00 95.19 91 MET A N 1
ATOM 732 C CA . MET A 1 91 ? 10.494 -1.063 -5.709 1.00 95.19 91 MET A CA 1
ATOM 733 C C . MET A 1 91 ? 10.504 0.383 -5.215 1.00 95.19 91 MET A C 1
ATOM 735 O O . MET A 1 91 ? 11.251 1.201 -5.747 1.00 95.19 91 MET A O 1
ATOM 739 N N . ILE A 1 92 ? 9.670 0.689 -4.222 1.00 95.19 92 ILE A N 1
ATOM 740 C CA . ILE A 1 92 ? 9.545 2.014 -3.615 1.00 95.19 92 ILE A CA 1
ATOM 741 C C . ILE A 1 92 ? 9.744 1.820 -2.115 1.00 95.19 92 ILE A C 1
ATOM 743 O O . ILE A 1 92 ? 8.882 1.277 -1.427 1.00 95.19 92 ILE A O 1
ATOM 747 N N . GLU A 1 93 ? 10.931 2.173 -1.631 1.00 94.06 93 GLU A N 1
ATOM 748 C CA . GLU A 1 93 ? 11.290 2.036 -0.221 1.00 94.06 93 GLU A CA 1
ATOM 749 C C . GLU A 1 93 ? 10.736 3.197 0.614 1.00 94.06 93 GLU A C 1
ATOM 751 O O . GLU A 1 93 ? 10.726 4.330 0.131 1.00 94.06 93 GLU A O 1
ATOM 756 N N . PRO A 1 94 ? 10.387 2.963 1.894 1.00 96.75 94 PRO A N 1
ATOM 757 C CA . PRO A 1 94 ? 10.533 1.713 2.653 1.00 96.75 94 PRO A CA 1
ATOM 758 C C . PRO A 1 94 ? 9.307 0.775 2.608 1.00 96.75 94 PRO A C 1
ATOM 760 O O . PRO A 1 94 ? 8.170 1.205 2.778 1.00 96.75 94 PRO A O 1
ATOM 763 N N . CYS A 1 95 ? 9.548 -0.538 2.497 1.00 97.00 95 CYS A N 1
ATOM 764 C CA . CYS A 1 95 ? 8.526 -1.602 2.544 1.00 97.00 95 CYS A CA 1
ATOM 765 C C . CYS A 1 95 ? 8.336 -2.206 3.955 1.00 97.00 95 CYS A C 1
ATOM 767 O O . CYS A 1 95 ? 9.203 -2.033 4.820 1.00 97.00 95 CYS A O 1
ATOM 769 N N . PRO A 1 96 ? 7.226 -2.927 4.225 1.00 97.12 96 PRO A N 1
ATOM 770 C CA . PRO A 1 96 ? 6.985 -3.528 5.534 1.00 97.12 96 PRO A CA 1
ATOM 771 C C . PRO A 1 96 ? 7.948 -4.686 5.812 1.00 97.12 96 PRO A C 1
ATOM 773 O O . PRO A 1 96 ? 8.244 -5.507 4.947 1.00 97.12 96 PRO A O 1
ATOM 776 N N . THR A 1 97 ? 8.404 -4.771 7.058 1.00 97.12 97 THR A N 1
ATOM 777 C CA . THR A 1 97 ? 9.276 -5.841 7.576 1.00 97.12 97 THR A CA 1
ATOM 778 C C . THR A 1 97 ? 8.696 -6.536 8.810 1.00 97.12 97 THR A C 1
ATOM 780 O O . THR A 1 97 ? 9.155 -7.618 9.173 1.00 97.12 97 THR A O 1
ATOM 783 N N . ALA A 1 98 ? 7.695 -5.934 9.458 1.00 97.25 98 ALA A N 1
ATOM 784 C CA . ALA A 1 98 ? 6.967 -6.519 10.578 1.00 97.25 98 ALA A CA 1
ATOM 785 C C . ALA A 1 98 ? 5.806 -7.418 10.109 1.00 97.25 98 ALA A C 1
ATOM 787 O O . ALA A 1 98 ? 5.421 -7.408 8.942 1.00 97.25 98 ALA A O 1
ATOM 788 N N . SER A 1 99 ? 5.252 -8.192 11.045 1.00 97.88 99 SER A N 1
ATOM 789 C CA . SER A 1 99 ? 4.086 -9.052 10.817 1.00 97.88 99 SER A CA 1
ATOM 790 C C . SER A 1 99 ? 2.786 -8.291 11.092 1.00 97.88 99 SER A C 1
ATOM 792 O O . SER A 1 99 ? 2.630 -7.697 12.161 1.00 97.88 99 SER A O 1
ATOM 794 N N . PHE A 1 100 ? 1.850 -8.346 10.144 1.00 97.69 100 PHE A N 1
ATOM 795 C CA . PHE A 1 100 ? 0.524 -7.728 10.202 1.00 97.69 100 PHE A CA 1
ATOM 796 C C . PHE A 1 100 ? -0.568 -8.768 9.894 1.00 97.69 100 PHE A C 1
ATOM 798 O O . PHE A 1 100 ? -0.918 -8.982 8.729 1.00 97.69 100 PHE A O 1
ATOM 805 N N . PRO A 1 101 ? -1.117 -9.443 10.923 1.00 96.81 101 PRO A N 1
ATOM 806 C CA . PRO A 1 101 ? -2.125 -10.478 10.727 1.00 96.81 101 PRO A CA 1
ATOM 807 C C . PRO A 1 101 ? -3.408 -10.002 10.053 1.00 96.81 101 PRO A C 1
ATOM 809 O O . PRO A 1 101 ? -3.917 -8.932 10.378 1.00 96.81 101 PRO A O 1
ATOM 812 N N . ASN A 1 102 ? -3.964 -10.825 9.157 1.00 94.56 102 ASN A N 1
ATOM 813 C CA . ASN A 1 102 ? -5.161 -10.525 8.356 1.00 94.56 102 ASN A CA 1
ATOM 814 C C . ASN A 1 102 ? -5.078 -9.286 7.436 1.00 94.56 102 ASN A C 1
ATOM 816 O O . ASN A 1 102 ? -6.091 -8.916 6.838 1.00 94.56 102 ASN A O 1
ATOM 820 N N . VAL A 1 103 ? -3.905 -8.661 7.291 1.00 97.94 103 VAL A N 1
ATOM 821 C CA . VAL A 1 103 ? -3.676 -7.588 6.317 1.00 97.94 103 VAL A CA 1
ATOM 822 C C . VAL A 1 103 ? -3.195 -8.196 5.010 1.00 97.94 103 VAL A C 1
ATOM 824 O O . VAL A 1 103 ? -2.213 -8.939 4.989 1.00 97.94 103 VAL A O 1
ATOM 827 N N . TRP A 1 104 ? -3.883 -7.871 3.923 1.00 98.56 104 TRP A N 1
ATOM 828 C CA . TRP A 1 104 ? -3.553 -8.318 2.577 1.00 98.56 104 TRP A CA 1
ATOM 829 C C . TRP A 1 104 ? -2.772 -7.251 1.813 1.00 98.56 104 TRP A C 1
ATOM 831 O O . TRP A 1 104 ? -3.124 -6.077 1.847 1.00 98.56 104 TRP A O 1
ATOM 841 N N . GLU A 1 105 ? -1.764 -7.672 1.063 1.00 98.38 105 GLU A N 1
ATOM 842 C CA . GLU A 1 105 ? -1.219 -6.899 -0.049 1.00 98.38 105 GLU A CA 1
ATOM 843 C C . GLU A 1 105 ? -1.834 -7.423 -1.348 1.00 98.38 105 GLU A C 1
ATOM 845 O O . GLU A 1 105 ? -1.827 -8.630 -1.620 1.00 98.38 105 GLU A O 1
ATOM 850 N N . VAL A 1 106 ? -2.375 -6.513 -2.156 1.00 98.44 106 VAL A N 1
ATOM 851 C CA . VAL A 1 106 ? -2.803 -6.779 -3.531 1.00 98.44 106 VAL A CA 1
ATOM 852 C C . VAL A 1 106 ? -1.748 -6.173 -4.461 1.00 98.44 106 VAL A C 1
ATOM 854 O O . VAL A 1 106 ? -1.874 -4.998 -4.838 1.00 98.44 106 VAL A O 1
ATOM 857 N N . PRO A 1 107 ? -0.719 -6.958 -4.839 1.00 97.94 107 PRO A N 1
ATOM 858 C CA . PRO A 1 107 ? 0.460 -6.436 -5.510 1.00 97.94 107 PRO A CA 1
ATOM 859 C C . PRO A 1 107 ? 0.106 -5.839 -6.868 1.00 97.94 107 PRO A C 1
ATOM 861 O O . PRO A 1 107 ? -0.682 -6.397 -7.640 1.00 97.94 107 PRO A O 1
ATOM 864 N N . MET A 1 108 ? 0.729 -4.710 -7.192 1.00 98.06 108 MET A N 1
ATOM 865 C CA . MET A 1 108 ? 0.571 -4.083 -8.500 1.00 98.06 108 MET A CA 1
ATOM 866 C C . MET A 1 108 ? 1.552 -4.717 -9.489 1.00 98.06 108 MET A C 1
ATOM 868 O O . MET A 1 108 ? 2.716 -4.321 -9.585 1.00 98.06 108 MET A O 1
ATOM 872 N N . ILE A 1 109 ? 1.078 -5.720 -10.228 1.00 97.81 109 ILE A N 1
ATOM 873 C CA . ILE A 1 109 ? 1.861 -6.369 -11.285 1.00 97.81 109 ILE A CA 1
ATOM 874 C C . ILE A 1 109 ? 2.138 -5.345 -12.387 1.00 97.81 109 ILE A C 1
ATOM 876 O O . ILE A 1 109 ? 1.213 -4.881 -13.060 1.00 97.81 109 ILE A O 1
ATOM 880 N N . MET A 1 110 ? 3.404 -4.953 -12.539 1.00 96.75 110 MET A N 1
ATOM 881 C CA . MET A 1 110 ? 3.766 -3.897 -13.477 1.00 96.75 110 MET A CA 1
ATOM 882 C C . MET A 1 110 ? 3.592 -4.354 -14.923 1.00 96.75 110 MET A C 1
ATOM 884 O O . MET A 1 110 ? 3.919 -5.477 -15.307 1.00 96.75 110 MET A O 1
ATOM 888 N N . TRP A 1 111 ? 3.099 -3.439 -15.741 1.00 95.31 111 TRP A N 1
ATOM 889 C CA . TRP A 1 111 ? 2.966 -3.613 -17.174 1.00 95.31 111 TRP A CA 1
ATOM 890 C C . TRP A 1 111 ? 4.321 -3.459 -17.849 1.00 95.31 111 TRP A C 1
ATOM 892 O O . TRP A 1 111 ? 5.245 -2.856 -17.300 1.00 95.31 111 TRP A O 1
ATOM 902 N N . LYS A 1 112 ? 4.418 -3.983 -19.069 1.00 94.88 112 LYS A N 1
ATOM 903 C CA . LYS A 1 112 ? 5.513 -3.707 -19.993 1.00 94.88 112 LYS A CA 1
ATOM 904 C C . LYS A 1 112 ? 4.986 -2.838 -21.126 1.00 94.88 112 LYS A C 1
ATOM 906 O O . LYS A 1 112 ? 4.028 -3.228 -21.789 1.00 94.88 112 LYS A O 1
ATOM 911 N N . ASP A 1 113 ? 5.597 -1.673 -21.322 1.00 93.75 113 ASP A N 1
ATOM 912 C CA . ASP A 1 113 ? 5.290 -0.797 -22.456 1.00 93.75 113 ASP A CA 1
ATOM 913 C C . ASP A 1 113 ? 5.822 -1.381 -23.785 1.00 93.75 113 ASP A C 1
ATOM 915 O O . ASP A 1 113 ? 6.459 -2.442 -23.810 1.00 93.75 113 ASP A O 1
ATOM 919 N N . LEU A 1 114 ? 5.605 -0.683 -24.909 1.00 95.25 114 LEU A N 1
ATOM 920 C CA . LEU A 1 114 ? 6.065 -1.146 -26.230 1.00 95.25 114 LEU A CA 1
ATOM 921 C C . LEU A 1 114 ? 7.595 -1.296 -26.351 1.00 95.25 114 LEU A C 1
ATOM 923 O O . LEU A 1 114 ? 8.082 -1.956 -27.271 1.00 95.25 114 LEU A O 1
ATOM 927 N N . LYS A 1 115 ? 8.364 -0.697 -25.435 1.00 95.62 115 LYS A N 1
ATOM 928 C CA . LYS A 1 115 ? 9.829 -0.786 -25.345 1.00 95.62 115 LYS A CA 1
ATOM 929 C C . LYS A 1 115 ? 10.292 -1.691 -24.200 1.00 95.62 115 LYS A C 1
ATOM 931 O O . LYS A 1 115 ? 11.483 -1.719 -23.892 1.00 95.62 115 LYS A O 1
ATOM 936 N N . ASN A 1 116 ? 9.382 -2.464 -23.606 1.00 92.50 116 ASN A N 1
ATOM 937 C CA . ASN A 1 116 ? 9.635 -3.380 -22.496 1.00 92.50 116 ASN A CA 1
ATOM 938 C C . ASN A 1 116 ? 10.085 -2.691 -21.185 1.00 92.50 116 ASN A C 1
ATOM 940 O O . ASN A 1 116 ? 10.689 -3.324 -20.305 1.00 92.50 116 ASN A O 1
ATOM 944 N N . ILE A 1 117 ? 9.773 -1.403 -21.029 1.00 93.50 117 ILE A N 1
ATOM 945 C CA . ILE A 1 117 ? 9.962 -0.638 -19.793 1.00 93.50 117 ILE A CA 1
ATOM 946 C C . ILE A 1 117 ? 8.803 -0.959 -18.849 1.00 93.50 117 ILE A C 1
ATOM 948 O O . ILE A 1 117 ? 7.648 -1.037 -19.268 1.00 93.50 117 ILE A O 1
ATOM 952 N N . SER A 1 118 ? 9.117 -1.195 -17.572 1.00 93.69 118 SER A N 1
ATOM 953 C CA . SER A 1 118 ? 8.095 -1.492 -16.568 1.00 93.69 118 SER A CA 1
ATOM 954 C C . SER A 1 118 ? 7.354 -0.223 -16.139 1.00 93.69 118 SER A C 1
ATOM 956 O O . SER A 1 118 ? 7.995 0.768 -15.796 1.00 93.69 118 SER A O 1
ATOM 958 N N . CYS A 1 119 ? 6.027 -0.283 -16.061 1.00 95.31 119 CYS A N 1
ATOM 959 C CA . CYS A 1 119 ? 5.169 0.790 -15.548 1.00 95.31 119 CYS A CA 1
ATOM 960 C C . CYS A 1 119 ? 4.089 0.216 -14.614 1.00 95.31 119 CYS A C 1
ATOM 962 O O . CYS A 1 119 ? 3.484 -0.813 -14.898 1.00 95.31 119 CYS A O 1
ATOM 964 N N . SER A 1 120 ? 3.863 0.850 -13.464 1.00 94.7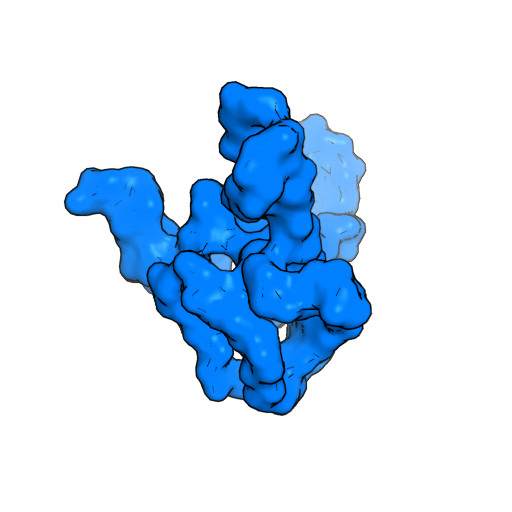5 120 SER A N 1
ATOM 965 C CA . SER A 1 120 ? 2.904 0.389 -12.444 1.00 94.75 120 SER A CA 1
ATOM 966 C C . SER A 1 120 ? 1.483 0.893 -12.684 1.00 94.75 120 SER A C 1
ATOM 968 O O . SER A 1 120 ? 0.524 0.271 -12.231 1.00 94.75 120 SER A O 1
ATOM 970 N N . MET A 1 121 ? 1.339 1.990 -13.424 1.00 96.69 121 MET A N 1
ATOM 971 C CA . MET A 1 121 ? 0.065 2.548 -13.866 1.00 96.69 121 MET A CA 1
ATOM 972 C C . MET A 1 121 ? 0.095 2.730 -15.384 1.00 96.69 121 MET A C 1
ATOM 974 O O . MET A 1 121 ? 1.156 2.963 -15.962 1.00 96.69 121 MET A O 1
ATOM 978 N N . VAL A 1 122 ? -1.066 2.608 -16.030 1.00 96.31 122 VAL A N 1
ATOM 979 C CA . VAL A 1 122 ? -1.182 2.658 -17.499 1.00 96.31 122 VAL A CA 1
ATOM 980 C C . VAL A 1 122 ? -0.781 4.028 -18.052 1.00 96.31 122 VAL A C 1
ATOM 982 O O . VAL A 1 122 ? -0.130 4.106 -19.086 1.00 96.31 122 VAL A O 1
ATOM 985 N N . ASP A 1 123 ? -1.128 5.104 -17.353 1.00 95.25 123 ASP A N 1
ATOM 986 C CA . ASP A 1 123 ? -0.755 6.482 -17.695 1.00 95.25 123 ASP A CA 1
ATOM 987 C C . ASP A 1 123 ? 0.737 6.787 -17.475 1.00 95.25 123 ASP A C 1
ATOM 989 O O . ASP A 1 123 ? 1.267 7.724 -18.068 1.00 95.25 123 ASP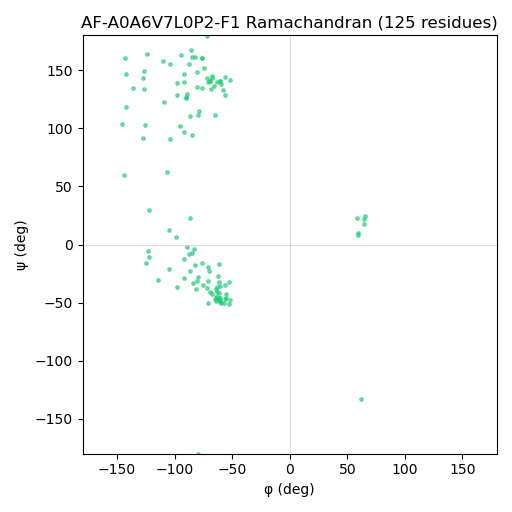 A O 1
ATOM 993 N N . ALA A 1 124 ? 1.429 5.977 -16.671 1.00 94.31 124 ALA A N 1
ATOM 994 C CA . ALA A 1 124 ? 2.877 6.037 -16.491 1.00 94.31 124 ALA A CA 1
ATOM 995 C C . ALA A 1 124 ? 3.653 5.245 -17.561 1.00 94.31 124 ALA A C 1
ATOM 997 O O . ALA A 1 124 ? 4.883 5.320 -17.611 1.00 94.31 124 ALA A O 1
ATOM 998 N N . CYS A 1 125 ? 2.972 4.482 -18.421 1.00 94.69 125 CYS A N 1
ATOM 999 C CA . CYS A 1 125 ? 3.596 3.838 -19.572 1.00 94.69 125 CYS A CA 1
ATOM 1000 C C . CYS A 1 125 ? 3.786 4.874 -20.690 1.00 94.69 125 CYS A C 1
ATOM 1002 O O . CYS A 1 125 ? 2.824 5.404 -21.239 1.00 94.69 125 CYS A O 1
ATOM 1004 N N . VAL A 1 126 ? 5.038 5.181 -21.026 1.00 94.12 126 VAL A N 1
ATOM 1005 C CA . VAL A 1 126 ? 5.382 6.331 -21.884 1.00 94.12 126 VAL A CA 1
ATOM 1006 C C . VAL A 1 126 ? 5.414 6.037 -23.390 1.00 94.12 126 VAL A C 1
ATOM 1008 O O . VAL A 1 126 ? 5.677 6.957 -24.165 1.00 94.12 126 VAL A O 1
ATOM 1011 N N . ASN A 1 127 ? 5.188 4.788 -23.825 1.00 86.56 127 ASN A N 1
ATOM 1012 C CA . ASN A 1 127 ? 5.242 4.385 -25.239 1.00 86.56 127 ASN A CA 1
ATOM 1013 C C . ASN A 1 127 ? 4.167 3.370 -25.618 1.00 86.56 127 ASN A C 1
ATOM 1015 O O . ASN A 1 127 ? 4.051 2.343 -24.909 1.00 86.56 127 ASN A O 1
#

Secondary structure (DSSP, 8-state):
--HHHHHHT--HHHHHHHHHHHHHHHHHHH---GGG--EE--GGG---THHHHHHHHHTT--EE---EESS-BTTBPPPEETTS---S--SSSPPP-S--TTPEE--EE-EE-TT--EESSGGG---

Foldseek 3Di:
DPPLVCQQQPALVVLLCVVQVVLVVCCVVVVDPSVVQAEDEDPVLRHNAQSNLVSSLVSNHQEYESAEAPPQQVVHDAKDAQQDADPGDRPHDDHYDDGRPNYIYGYQYWDQAPVGDTDSDPVRRPD

InterPro domains:
  IPR011330 Glycoside hydrolase/deacetylase, beta/alpha-barrel [SSF88713] (6-108)
  IPR052740 Carbohydrate Esterase 4 [PTHR45985] (4-126)

Sequence (127 aa):
HTVEDYWRDINLTTLKSEFDDMRTIVTHFGGIPKHSMRGMRLPFLELSGNTSFQGLSELGLIYDSSMPTIRYLDPALWPYTLEYATSQDCMIEPCPTASFPNVWEVPMIMWKDLKNISCSMVDACVN

Organism: NCBI:txid1563983

Radius of gyration: 15.23 Å; Cα contacts (8 Å, |Δi|>4): 226; chains: 1; bounding box: 35×34×40 Å